Protein AF-A0A661VU88-F1 (afdb_monomer_lite)

Radius of gyration: 11.24 Å; chains: 1; bounding box: 30×21×27 Å

Sequence (66 aa):
MNIGLLWYDSSAKELAVKITMAARRYRERFGEEPNVCYVHPTALPDGDCQVNGIRVRTATRVLRHH

pLDDT: mean 86.53, std 8.18, range [54.12, 94.0]

Secondary structure (DSSP, 8-state):
----------S---HHHHHHHHHHHHHHHHSS--SEEEE-GGG-TT-SEEETTEEEEE-TTS-TT-

Structure (mmCIF, N/CA/C/O backbone):
data_AF-A0A661VU88-F1
#
_entry.id   AF-A0A661VU88-F1
#
loop_
_atom_site.group_PDB
_atom_site.id
_atom_site.type_symbol
_atom_site.label_atom_id
_atom_site.label_alt_id
_atom_site.label_comp_id
_atom_site.label_asym_id
_atom_site.label_entity_id
_atom_site.label_seq_id
_atom_site.pdbx_PDB_ins_code
_atom_site.Cartn_x
_atom_site.Cartn_y
_atom_site.Cartn_z
_atom_site.occupancy
_atom_site.B_iso_or_equiv
_atom_site.auth_seq_id
_atom_site.auth_comp_id
_atom_site.auth_asym_id
_atom_site.auth_atom_id
_atom_site.pdbx_PDB_model_num
ATOM 1 N N . MET A 1 1 ? -19.410 -1.804 6.089 1.00 55.50 1 MET A N 1
ATOM 2 C CA . MET A 1 1 ? -19.203 -0.449 5.534 1.00 55.50 1 MET A CA 1
ATOM 3 C C . MET A 1 1 ? -18.051 -0.538 4.545 1.00 55.50 1 MET A C 1
ATOM 5 O O . MET A 1 1 ? -17.057 -1.156 4.893 1.00 55.50 1 MET A O 1
ATOM 9 N N . ASN A 1 2 ? -18.184 -0.017 3.321 1.00 73.25 2 ASN A N 1
ATOM 10 C CA . ASN A 1 2 ? -17.098 -0.062 2.332 1.00 73.25 2 ASN A CA 1
ATOM 11 C C . ASN A 1 2 ? -16.296 1.239 2.415 1.00 73.25 2 ASN A C 1
ATOM 13 O O . ASN A 1 2 ? -16.637 2.222 1.762 1.00 73.25 2 ASN A O 1
ATOM 17 N N . ILE A 1 3 ? -15.270 1.244 3.264 1.00 84.00 3 ILE A N 1
ATOM 18 C CA . ILE A 1 3 ? -14.306 2.340 3.392 1.00 84.00 3 ILE A CA 1
ATOM 19 C C . ILE A 1 3 ? -13.046 2.014 2.592 1.00 84.00 3 ILE A C 1
ATOM 21 O O . ILE A 1 3 ? -12.600 0.872 2.536 1.00 84.00 3 ILE A O 1
ATOM 25 N N . GLY A 1 4 ? -12.493 3.024 1.929 1.00 86.75 4 GLY A N 1
ATOM 26 C CA . GLY A 1 4 ? -11.308 2.889 1.094 1.00 86.75 4 GLY A CA 1
ATOM 27 C C . GLY A 1 4 ? -10.468 4.156 1.142 1.00 86.75 4 GLY A C 1
ATOM 28 O O . GLY A 1 4 ? -10.996 5.263 1.259 1.00 86.75 4 GLY A O 1
ATOM 29 N N . LEU A 1 5 ? -9.151 3.988 1.049 1.00 87.81 5 LEU A N 1
ATOM 30 C CA . LEU A 1 5 ? -8.192 5.080 0.931 1.00 87.81 5 LEU A CA 1
ATOM 31 C C . LEU A 1 5 ? -7.530 5.007 -0.441 1.00 87.81 5 LEU A C 1
ATOM 33 O O . LEU A 1 5 ? -6.853 4.025 -0.737 1.00 87.81 5 LEU A O 1
ATOM 37 N N . LEU A 1 6 ? -7.679 6.058 -1.248 1.00 87.94 6 LEU A N 1
ATOM 38 C CA . LEU A 1 6 ? -6.761 6.281 -2.358 1.00 87.94 6 LEU A CA 1
ATOM 39 C C . LEU A 1 6 ? -5.470 6.869 -1.785 1.00 87.94 6 LEU A C 1
ATOM 41 O O . LEU A 1 6 ? -5.505 7.877 -1.073 1.00 87.94 6 LEU A O 1
ATOM 45 N N . TRP A 1 7 ? -4.350 6.211 -2.058 1.00 85.25 7 TRP A N 1
ATOM 46 C CA . TRP A 1 7 ? -3.045 6.621 -1.569 1.00 85.25 7 TRP A CA 1
ATOM 47 C C . TRP A 1 7 ? -2.020 6.588 -2.696 1.00 85.25 7 TRP A C 1
ATOM 49 O O . TRP A 1 7 ? -1.797 5.544 -3.305 1.00 85.25 7 TRP A O 1
ATOM 59 N N . TYR A 1 8 ? -1.387 7.738 -2.913 1.00 83.12 8 TYR A N 1
ATOM 60 C CA . TYR A 1 8 ? -0.301 7.912 -3.864 1.00 83.12 8 TYR 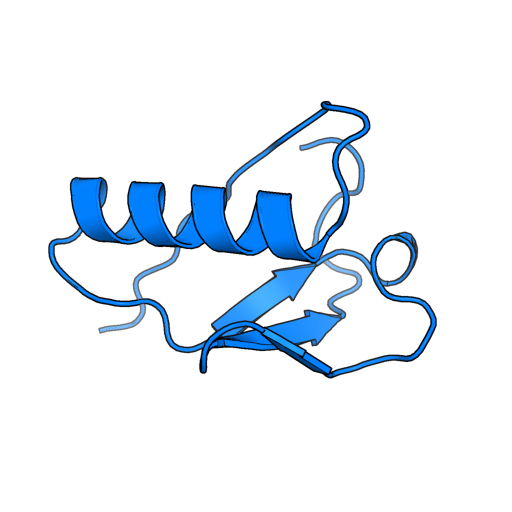A CA 1
ATOM 61 C C . TYR A 1 8 ? 1.051 7.880 -3.166 1.00 83.12 8 TYR A C 1
ATOM 63 O O . TYR A 1 8 ? 1.259 8.578 -2.169 1.00 83.12 8 TYR A O 1
ATOM 71 N N . ASP A 1 9 ? 1.994 7.138 -3.742 1.00 81.81 9 ASP A N 1
ATOM 72 C CA . ASP A 1 9 ? 3.400 7.178 -3.350 1.00 81.81 9 ASP A CA 1
ATOM 73 C C . ASP A 1 9 ? 4.310 7.112 -4.586 1.00 81.81 9 ASP A C 1
ATOM 75 O O . ASP A 1 9 ? 4.492 6.056 -5.209 1.00 81.81 9 ASP A O 1
ATOM 79 N N . SER A 1 10 ? 4.920 8.256 -4.906 1.00 82.62 10 SER A N 1
ATOM 80 C CA . SER A 1 10 ? 5.863 8.437 -6.013 1.00 82.62 10 SER A CA 1
ATOM 81 C C . SER A 1 10 ? 7.303 8.018 -5.690 1.00 82.62 10 SER A C 1
ATOM 83 O O . SER A 1 10 ? 8.195 8.227 -6.508 1.00 82.62 10 SER A O 1
ATOM 85 N N . SER A 1 11 ? 7.576 7.460 -4.507 1.00 84.56 11 SER A N 1
ATOM 86 C CA . SER A 1 11 ? 8.923 7.019 -4.135 1.00 84.56 11 SER A CA 1
ATOM 87 C C . SER A 1 11 ? 9.361 5.781 -4.924 1.00 84.56 11 SER A C 1
ATOM 89 O O . SER A 1 11 ? 8.543 4.956 -5.325 1.00 84.56 11 SER A O 1
ATOM 91 N N . ALA A 1 12 ? 10.669 5.597 -5.103 1.00 84.56 12 ALA A N 1
ATOM 92 C CA . ALA A 1 12 ? 11.248 4.409 -5.743 1.00 84.56 12 ALA A CA 1
ATOM 93 C C . ALA A 1 12 ? 11.332 3.185 -4.799 1.00 84.56 12 ALA A C 1
ATOM 95 O O . ALA A 1 12 ? 12.176 2.314 -4.978 1.00 84.56 12 ALA A O 1
ATOM 96 N N . LYS A 1 13 ? 10.493 3.134 -3.754 1.00 87.38 13 LYS A N 1
ATOM 97 C CA . LYS A 1 13 ? 10.478 2.039 -2.774 1.00 87.38 13 LYS A CA 1
ATOM 98 C C . LYS A 1 13 ? 9.864 0.773 -3.362 1.00 87.38 13 LYS A C 1
ATOM 100 O O . LYS A 1 13 ? 8.976 0.841 -4.213 1.00 87.38 13 LYS A O 1
ATOM 105 N N . GLU A 1 14 ? 10.274 -0.369 -2.823 1.00 87.81 14 GLU A N 1
ATOM 106 C CA . GLU A 1 14 ? 9.665 -1.660 -3.134 1.00 87.81 14 GLU A CA 1
ATOM 107 C C . GLU A 1 14 ? 8.169 -1.687 -2.793 1.00 87.81 14 GLU A C 1
ATOM 109 O O . GLU A 1 14 ? 7.712 -1.061 -1.829 1.00 87.81 14 GLU A O 1
ATOM 114 N N . LEU A 1 15 ? 7.401 -2.461 -3.566 1.00 86.19 15 LEU A N 1
ATOM 115 C CA . LEU A 1 15 ? 5.948 -2.552 -3.432 1.00 86.19 15 LEU A CA 1
ATOM 116 C C . LEU A 1 15 ? 5.516 -2.950 -2.012 1.00 86.19 15 LEU A C 1
ATOM 118 O O . LEU A 1 15 ? 4.586 -2.360 -1.467 1.00 86.19 15 LEU A O 1
ATOM 122 N N . ALA A 1 16 ? 6.217 -3.898 -1.384 1.00 88.75 16 ALA A N 1
ATOM 123 C CA . ALA A 1 16 ? 5.905 -4.353 -0.031 1.00 88.75 16 ALA A CA 1
ATOM 124 C C . ALA A 1 16 ? 6.036 -3.230 1.016 1.00 88.75 16 ALA A C 1
ATOM 126 O O . ALA A 1 16 ? 5.188 -3.086 1.905 1.00 88.75 16 ALA A O 1
ATOM 127 N N . VAL A 1 17 ? 7.060 -2.381 0.874 1.00 91.00 17 VAL A N 1
ATOM 128 C CA . VAL A 1 17 ? 7.264 -1.210 1.738 1.00 91.00 17 VAL A CA 1
ATOM 129 C C . VAL A 1 17 ? 6.139 -0.203 1.525 1.00 91.00 17 VAL A C 1
ATOM 131 O O . VAL A 1 17 ? 5.568 0.296 2.496 1.00 91.00 17 VAL A O 1
ATOM 134 N N . LYS A 1 18 ? 5.768 0.052 0.265 1.00 90.81 18 LYS A N 1
ATOM 135 C CA . LYS A 1 18 ? 4.652 0.943 -0.067 1.00 90.81 18 LYS A CA 1
ATOM 136 C C . LYS A 1 18 ? 3.341 0.450 0.541 1.00 90.81 18 LYS A C 1
ATOM 138 O O . LYS A 1 18 ? 2.684 1.207 1.243 1.00 90.81 18 LYS A O 1
ATOM 143 N N . ILE A 1 19 ? 2.989 -0.822 0.362 1.00 91.38 19 ILE A N 1
ATOM 144 C CA . ILE A 1 19 ? 1.758 -1.399 0.930 1.00 91.38 19 ILE A CA 1
ATOM 145 C C . ILE A 1 19 ? 1.735 -1.259 2.454 1.00 91.38 19 ILE A C 1
ATOM 147 O O . ILE A 1 19 ? 0.720 -0.860 3.019 1.00 91.38 19 ILE A O 1
ATOM 151 N N . THR A 1 20 ? 2.861 -1.515 3.121 1.00 92.19 20 THR A N 1
ATOM 152 C CA . THR A 1 20 ? 2.969 -1.364 4.580 1.00 92.19 20 THR A CA 1
ATOM 153 C C . THR A 1 20 ? 2.716 0.082 5.020 1.00 92.19 20 THR A C 1
ATOM 155 O O . THR A 1 20 ? 1.997 0.329 5.989 1.00 92.19 20 THR A O 1
ATOM 158 N N . MET A 1 21 ? 3.258 1.059 4.288 1.00 92.81 21 MET A N 1
ATOM 159 C CA . MET A 1 21 ? 3.005 2.479 4.545 1.00 92.81 21 MET A CA 1
ATOM 160 C C . MET A 1 21 ? 1.543 2.867 4.279 1.00 92.81 21 MET A C 1
ATOM 162 O O . MET A 1 21 ? 0.952 3.588 5.087 1.00 92.81 21 MET A O 1
ATOM 166 N N . ALA A 1 22 ? 0.947 2.358 3.196 1.00 92.00 22 ALA A N 1
ATOM 167 C CA . ALA A 1 22 ? -0.465 2.550 2.868 1.00 92.00 22 ALA A CA 1
ATOM 168 C C . ALA A 1 22 ? -1.367 2.049 4.000 1.00 92.00 22 ALA A C 1
ATOM 170 O O . ALA A 1 22 ? -2.275 2.754 4.440 1.00 92.00 22 ALA A O 1
ATOM 171 N N . ALA A 1 23 ? -1.081 0.844 4.497 1.00 92.94 23 ALA A N 1
ATOM 172 C CA . ALA A 1 23 ? -1.861 0.189 5.531 1.00 92.94 23 ALA A CA 1
ATOM 173 C C . ALA A 1 23 ? -1.796 0.931 6.861 1.00 92.94 23 ALA A C 1
ATOM 175 O O . ALA A 1 23 ? -2.824 1.188 7.487 1.00 92.94 23 ALA A O 1
ATOM 176 N N . ARG A 1 24 ? -0.596 1.379 7.240 1.00 93.44 24 ARG A N 1
ATOM 177 C CA . ARG A 1 24 ? -0.418 2.246 8.403 1.00 93.44 24 ARG A CA 1
ATOM 178 C C . ARG A 1 24 ? -1.268 3.513 8.285 1.00 93.44 24 ARG A C 1
ATOM 180 O O . ARG A 1 24 ? -1.960 3.864 9.235 1.00 93.44 24 ARG A O 1
ATOM 187 N N . ARG A 1 25 ? -1.252 4.174 7.125 1.00 92.69 25 ARG A N 1
ATOM 188 C CA . ARG A 1 25 ? -1.995 5.423 6.900 1.00 92.69 25 ARG A CA 1
ATOM 189 C C . ARG A 1 25 ? -3.511 5.211 6.863 1.00 92.69 25 ARG A C 1
ATOM 191 O O . ARG A 1 25 ? -4.260 6.067 7.324 1.00 92.69 25 ARG A O 1
ATOM 198 N N . TYR A 1 26 ? -3.964 4.069 6.348 1.00 93.62 26 TYR A N 1
ATOM 199 C CA . TYR A 1 26 ? -5.361 3.642 6.423 1.00 93.62 26 TYR A CA 1
ATOM 200 C C . TYR A 1 26 ? -5.802 3.479 7.883 1.00 93.62 26 TYR A C 1
ATOM 202 O O . TYR A 1 26 ? -6.798 4.078 8.288 1.00 93.62 26 TYR A O 1
ATOM 210 N N . ARG A 1 27 ? -5.012 2.766 8.696 1.00 93.19 27 ARG A N 1
ATOM 211 C CA . ARG A 1 27 ? -5.290 2.563 10.124 1.00 93.19 27 ARG A CA 1
ATOM 212 C C . ARG A 1 27 ? -5.278 3.864 10.919 1.00 93.19 27 ARG A C 1
ATOM 214 O O . ARG A 1 27 ? -6.160 4.078 11.737 1.00 93.19 27 ARG A O 1
ATOM 221 N N . GLU A 1 28 ? -4.330 4.760 10.657 1.00 93.75 28 GLU A N 1
ATOM 222 C CA . GLU A 1 28 ? -4.291 6.089 11.288 1.00 93.75 28 GLU A CA 1
ATOM 223 C C . GLU A 1 28 ? -5.542 6.925 10.961 1.00 93.75 28 GLU A C 1
ATOM 225 O O . GLU A 1 28 ? -5.986 7.712 11.793 1.00 93.75 28 GLU A O 1
ATOM 230 N N . ARG A 1 29 ? -6.131 6.751 9.769 1.00 92.88 29 ARG A N 1
ATOM 231 C CA . ARG A 1 29 ? -7.314 7.507 9.331 1.00 92.88 29 ARG A CA 1
ATOM 232 C C . ARG A 1 29 ? -8.640 6.905 9.799 1.00 92.88 29 ARG A C 1
ATOM 234 O O . ARG A 1 29 ? -9.563 7.661 10.084 1.00 92.88 29 ARG A O 1
ATOM 241 N N . PHE A 1 30 ? -8.756 5.580 9.807 1.00 92.62 30 PHE A N 1
ATOM 242 C CA . PHE A 1 30 ? -10.030 4.885 10.026 1.00 92.62 30 PHE A CA 1
ATOM 243 C C . PHE A 1 30 ? -10.074 4.043 11.305 1.00 92.62 30 PHE A C 1
ATOM 245 O O . PHE A 1 30 ? -11.148 3.600 11.688 1.00 92.62 30 PHE A O 1
ATOM 252 N N . GLY A 1 31 ? -8.938 3.810 11.965 1.00 92.69 31 GLY A N 1
ATOM 253 C CA . GLY A 1 31 ? -8.846 2.956 13.153 1.00 92.69 31 GLY A CA 1
ATOM 254 C C . GLY A 1 31 ? -8.924 1.452 12.867 1.00 92.69 31 GLY A C 1
ATOM 255 O O . GLY A 1 31 ? -8.832 0.661 13.800 1.00 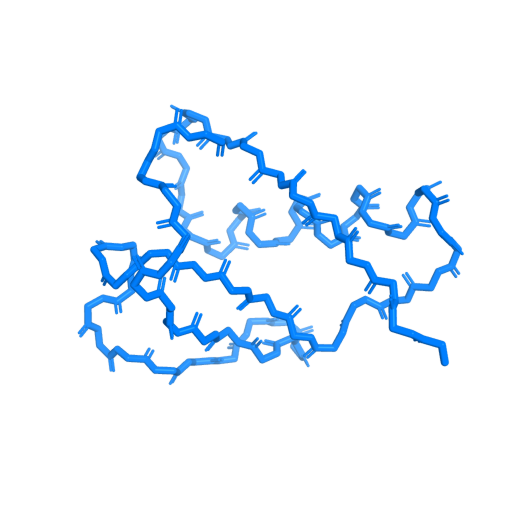92.69 31 GLY A O 1
ATOM 256 N N . GLU A 1 32 ? -9.054 1.047 11.601 1.00 89.88 32 GLU A N 1
ATOM 257 C CA . GLU A 1 32 ? -9.181 -0.353 11.179 1.00 89.88 32 GLU A CA 1
ATOM 258 C C . GLU A 1 32 ? -7.986 -0.808 10.327 1.00 89.88 32 GLU A C 1
ATOM 260 O O . GLU A 1 32 ? -7.326 0.001 9.674 1.00 89.88 32 GLU A O 1
ATOM 265 N N . GLU A 1 33 ? -7.712 -2.113 10.315 1.00 89.56 33 GLU A N 1
ATOM 266 C CA . GLU A 1 33 ? -6.731 -2.736 9.416 1.00 89.56 33 GLU A CA 1
ATOM 267 C C . GLU A 1 33 ? -7.346 -2.942 8.018 1.00 89.56 33 GLU A C 1
ATOM 269 O O . GLU A 1 33 ? -8.476 -3.430 7.910 1.00 89.56 33 GLU A O 1
ATOM 274 N N . PRO A 1 34 ? -6.638 -2.611 6.924 1.00 92.25 34 PRO A N 1
ATOM 275 C CA . PRO A 1 34 ? -7.120 -2.921 5.585 1.00 92.25 34 PRO A CA 1
ATOM 276 C C . PRO A 1 34 ? -7.003 -4.422 5.294 1.00 92.25 34 PRO A C 1
ATOM 278 O O . PRO A 1 34 ? -6.025 -5.072 5.651 1.00 92.25 34 PRO A O 1
ATOM 281 N N . ASN A 1 35 ? -7.968 -4.970 4.559 1.00 92.62 35 ASN A N 1
ATOM 282 C CA . ASN A 1 35 ? -7.959 -6.370 4.117 1.00 92.62 35 ASN A CA 1
ATOM 283 C C . ASN A 1 35 ? -7.510 -6.542 2.652 1.00 92.62 35 ASN A C 1
ATOM 285 O O . ASN A 1 35 ? -6.987 -7.597 2.282 1.00 92.62 35 ASN A O 1
ATOM 289 N N . VAL A 1 36 ? -7.692 -5.513 1.818 1.00 92.19 36 VAL A N 1
ATOM 290 C CA . VAL A 1 36 ? -7.354 -5.514 0.392 1.00 92.19 36 VAL A CA 1
ATOM 291 C C . VAL A 1 36 ? -6.684 -4.205 -0.021 1.00 92.19 36 VAL A C 1
ATOM 293 O O . VAL A 1 36 ? -7.097 -3.121 0.386 1.00 92.19 36 VAL A O 1
ATOM 296 N N . CYS A 1 37 ? -5.660 -4.302 -0.864 1.00 92.44 37 CYS A N 1
ATOM 297 C CA . CYS A 1 37 ? -4.989 -3.172 -1.494 1.00 92.44 37 CYS A CA 1
ATOM 298 C C . CYS A 1 37 ? -5.059 -3.334 -3.016 1.00 92.44 37 CYS A C 1
ATOM 300 O O . CYS A 1 37 ? -4.651 -4.364 -3.549 1.00 92.44 37 CYS A O 1
ATOM 302 N N . TYR A 1 38 ? -5.583 -2.327 -3.713 1.00 91.25 38 TYR A N 1
ATOM 303 C CA . TYR A 1 38 ? -5.646 -2.321 -5.172 1.00 91.25 38 TYR A CA 1
ATOM 304 C C . TYR A 1 38 ? -4.499 -1.498 -5.746 1.00 91.25 38 TYR A C 1
ATOM 306 O O . TYR A 1 38 ? -4.319 -0.340 -5.375 1.00 91.25 38 TYR A O 1
ATOM 314 N N . VAL A 1 39 ? -3.755 -2.082 -6.681 1.00 90.19 39 VAL A N 1
ATOM 315 C CA . VAL A 1 39 ? -2.630 -1.433 -7.365 1.00 90.19 39 VAL A CA 1
ATOM 316 C C . VAL A 1 39 ? -2.798 -1.528 -8.879 1.00 90.19 39 VAL A C 1
ATOM 318 O O . VAL A 1 39 ? -3.514 -2.392 -9.387 1.00 90.19 39 VAL A O 1
ATOM 321 N N . HIS A 1 40 ? -2.144 -0.645 -9.632 1.00 88.31 40 HIS A N 1
ATOM 322 C CA . HIS A 1 40 ? -2.126 -0.772 -11.089 1.00 88.31 40 HIS A CA 1
ATOM 323 C C . HIS A 1 40 ? -1.330 -2.034 -11.498 1.00 88.31 40 HIS A C 1
ATOM 325 O O . HIS A 1 40 ? -0.291 -2.296 -10.889 1.00 88.31 40 H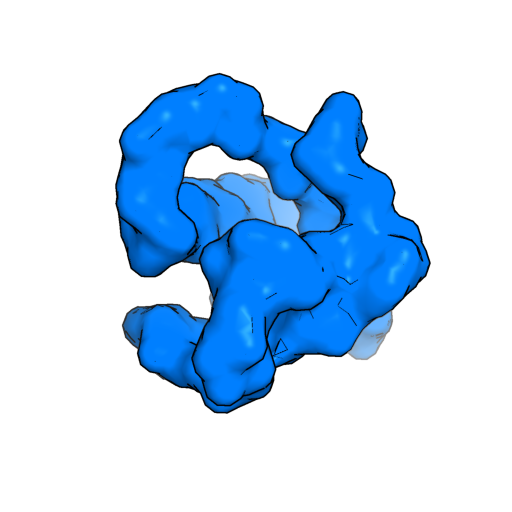IS A O 1
ATOM 331 N N . PRO A 1 41 ? -1.735 -2.788 -12.544 1.00 86.50 41 PRO A N 1
ATOM 332 C CA . PRO A 1 41 ? -1.042 -4.012 -12.971 1.00 86.50 41 PRO A CA 1
ATOM 333 C C . PRO A 1 41 ? 0.466 -3.862 -13.226 1.00 86.50 41 PRO A C 1
ATOM 335 O O . PRO A 1 41 ? 1.225 -4.796 -13.021 1.00 86.50 41 PRO A O 1
ATOM 338 N N . THR A 1 42 ? 0.939 -2.673 -13.614 1.00 85.38 42 THR A N 1
ATOM 339 C CA . THR A 1 42 ? 2.385 -2.423 -13.809 1.00 85.38 42 THR A CA 1
ATOM 340 C C . THR A 1 42 ? 3.194 -2.433 -12.517 1.00 85.38 42 THR A C 1
ATOM 342 O O . THR A 1 42 ? 4.410 -2.553 -12.578 1.00 85.38 42 THR A O 1
ATOM 345 N N . ALA A 1 43 ? 2.552 -2.242 -11.363 1.00 81.94 43 ALA A N 1
ATOM 346 C CA . ALA A 1 43 ? 3.216 -2.310 -10.066 1.00 81.94 43 ALA A CA 1
ATOM 347 C C . ALA A 1 43 ? 3.349 -3.754 -9.564 1.00 81.94 43 ALA A C 1
ATOM 349 O O . ALA A 1 43 ? 4.171 -4.010 -8.691 1.00 81.94 43 ALA A O 1
ATOM 350 N N . LEU A 1 44 ? 2.546 -4.676 -10.103 1.00 85.50 44 LEU A N 1
ATOM 351 C CA . LEU A 1 44 ? 2.504 -6.076 -9.702 1.00 85.50 44 LEU A CA 1
ATOM 352 C C . LEU A 1 44 ? 2.276 -6.962 -10.945 1.00 85.50 44 LEU A C 1
ATOM 354 O O . LEU A 1 44 ? 1.154 -7.416 -11.184 1.00 85.50 44 LEU A O 1
ATOM 358 N N . PRO A 1 45 ? 3.320 -7.157 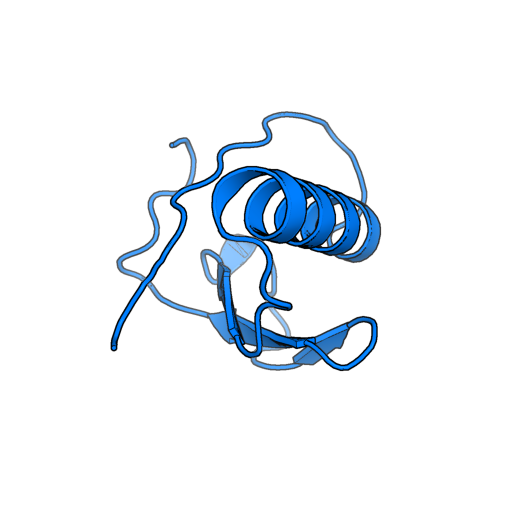-11.772 1.00 79.12 45 PRO A N 1
ATOM 359 C CA . PRO A 1 45 ? 3.202 -7.868 -13.046 1.00 79.12 45 PRO A CA 1
ATOM 360 C C . PRO A 1 45 ? 2.873 -9.356 -12.875 1.00 79.12 45 PRO A C 1
ATOM 362 O O . PRO A 1 45 ? 2.211 -9.926 -13.738 1.00 79.12 45 PRO A O 1
ATOM 365 N N . ASP A 1 46 ? 3.255 -9.952 -11.744 1.00 82.06 46 ASP A N 1
ATOM 366 C CA . ASP A 1 46 ? 2.990 -11.361 -11.423 1.00 82.06 46 ASP A CA 1
ATOM 367 C C . ASP A 1 46 ? 1.537 -11.627 -10.970 1.00 82.06 46 ASP A C 1
ATOM 369 O O . ASP A 1 46 ? 1.154 -12.772 -10.733 1.00 82.06 46 ASP A O 1
ATOM 373 N N . GLY A 1 47 ? 0.702 -10.583 -10.880 1.00 83.19 47 GLY A N 1
ATOM 374 C CA . GLY A 1 47 ? -0.703 -10.688 -10.481 1.00 83.19 47 GLY A CA 1
ATOM 375 C C . GLY A 1 47 ? -0.918 -10.707 -8.965 1.00 83.19 47 GLY A C 1
ATOM 376 O O . GLY A 1 47 ? -0.054 -10.308 -8.195 1.00 83.19 47 GLY A O 1
ATOM 377 N N . ASP A 1 48 ? -2.115 -11.101 -8.526 1.00 88.38 48 ASP A N 1
ATOM 378 C CA . ASP A 1 48 ? -2.542 -10.980 -7.125 1.00 88.38 48 ASP A CA 1
ATOM 379 C C . ASP A 1 48 ? -1.557 -11.656 -6.146 1.00 88.38 48 ASP A C 1
ATOM 381 O O . ASP A 1 48 ? -1.197 -12.822 -6.304 1.00 88.38 48 ASP A O 1
ATOM 385 N N . CYS A 1 49 ? -1.166 -10.942 -5.088 1.00 91.50 49 CYS A N 1
ATOM 386 C CA . CYS A 1 49 ? -0.237 -11.439 -4.071 1.00 91.50 49 CYS A CA 1
ATOM 387 C C . CYS A 1 49 ? -0.714 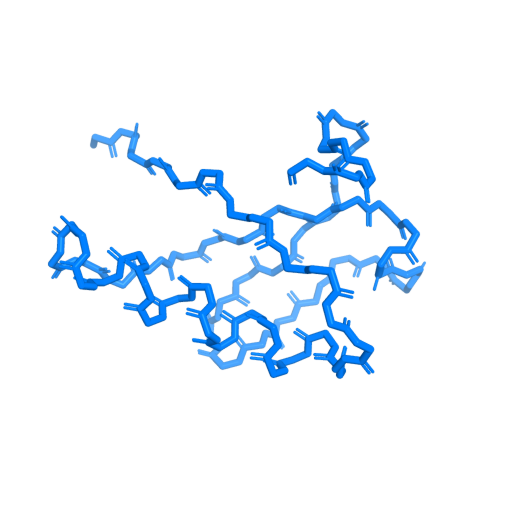-11.096 -2.651 1.00 91.50 49 CYS A C 1
ATOM 389 O O . CYS A 1 49 ? -1.767 -10.483 -2.457 1.00 91.50 49 CYS A O 1
ATOM 391 N N . GLN A 1 50 ? 0.039 -11.515 -1.632 1.00 90.50 50 GLN A N 1
ATOM 392 C CA . GLN A 1 50 ? -0.257 -11.196 -0.237 1.00 90.50 50 GLN A CA 1
ATOM 393 C C . GLN A 1 50 ? 0.970 -10.580 0.429 1.00 90.50 50 GLN A C 1
ATOM 395 O O . GLN A 1 50 ? 2.055 -11.154 0.397 1.00 90.50 50 GLN A O 1
ATOM 400 N N . VAL A 1 51 ? 0.785 -9.419 1.056 1.00 89.19 51 VAL A N 1
ATOM 401 C CA . VAL A 1 51 ? 1.843 -8.694 1.768 1.00 89.19 51 VAL A CA 1
ATOM 402 C C . VAL A 1 51 ? 1.361 -8.429 3.185 1.00 89.19 51 VAL A C 1
ATOM 404 O O . VAL A 1 51 ? 0.351 -7.760 3.372 1.00 89.19 51 VAL A O 1
ATOM 407 N N . ASN A 1 52 ? 2.065 -8.962 4.187 1.00 86.19 52 ASN A N 1
ATOM 408 C CA . ASN A 1 52 ? 1.748 -8.767 5.609 1.00 86.19 52 ASN A CA 1
ATOM 409 C C . ASN A 1 52 ? 0.278 -9.069 5.976 1.00 86.19 52 ASN A C 1
ATOM 411 O O . ASN A 1 52 ? -0.318 -8.378 6.792 1.00 86.19 52 ASN A O 1
ATOM 415 N N . GLY A 1 53 ? -0.328 -10.082 5.344 1.00 88.06 53 GLY A N 1
ATOM 416 C CA . GLY A 1 53 ? -1.737 -10.443 5.568 1.00 88.06 53 GLY A CA 1
ATOM 417 C C . GLY A 1 53 ? -2.758 -9.633 4.758 1.00 88.06 53 GLY A C 1
ATOM 418 O O . GLY A 1 53 ? -3.935 -9.979 4.757 1.00 88.06 53 GLY A O 1
ATOM 419 N N . ILE A 1 54 ? -2.320 -8.613 4.016 1.00 92.69 54 ILE A N 1
ATOM 420 C CA . ILE A 1 54 ? -3.164 -7.794 3.140 1.00 92.69 54 ILE A CA 1
ATOM 421 C C . ILE A 1 54 ? -3.171 -8.409 1.745 1.00 92.69 54 ILE A C 1
ATOM 423 O O . ILE A 1 54 ? -2.112 -8.677 1.166 1.00 92.69 54 ILE A O 1
ATOM 427 N N . ARG A 1 55 ? -4.363 -8.607 1.176 1.00 94.00 55 ARG A N 1
ATOM 428 C CA . ARG A 1 55 ? -4.501 -9.120 -0.187 1.00 94.00 55 ARG A CA 1
ATOM 429 C C . ARG A 1 55 ? -4.257 -8.005 -1.192 1.00 94.00 55 ARG A C 1
ATOM 431 O O . ARG A 1 55 ? -4.992 -7.024 -1.226 1.00 94.00 55 ARG A O 1
ATOM 438 N N . VAL A 1 56 ? -3.243 -8.152 -2.026 1.00 93.31 56 VAL A N 1
ATOM 439 C CA . VAL A 1 56 ? -2.899 -7.172 -3.052 1.00 93.31 56 VAL A CA 1
ATOM 440 C C . VAL A 1 56 ? -3.488 -7.643 -4.365 1.00 93.31 56 VAL A C 1
ATOM 442 O O . VAL A 1 56 ? -3.218 -8.760 -4.802 1.00 93.31 56 VAL A O 1
ATOM 445 N N . ARG A 1 57 ? -4.314 -6.802 -4.981 1.00 92.75 57 ARG A N 1
ATOM 446 C CA . ARG A 1 57 ? -4.960 -7.107 -6.254 1.00 92.75 57 ARG A CA 1
ATOM 447 C C . ARG A 1 57 ? -4.623 -6.071 -7.296 1.00 92.75 57 ARG A C 1
ATOM 449 O O . ARG A 1 57 ? -4.504 -4.881 -6.997 1.00 92.75 57 ARG A O 1
ATOM 456 N N . THR A 1 58 ? -4.529 -6.517 -8.537 1.00 90.56 58 THR A N 1
ATOM 457 C CA . THR A 1 58 ? -4.382 -5.586 -9.652 1.00 90.56 58 THR A CA 1
ATOM 458 C C . THR A 1 58 ? -5.746 -5.059 -10.094 1.00 90.56 58 THR A C 1
ATOM 460 O O . THR A 1 58 ? -6.733 -5.790 -10.167 1.00 90.56 58 THR A O 1
ATOM 463 N N . ALA A 1 59 ? -5.827 -3.761 -10.371 1.00 88.06 59 ALA A N 1
ATOM 464 C CA . ALA A 1 59 ? -7.022 -3.135 -10.916 1.00 88.06 59 ALA A CA 1
ATOM 465 C C . ALA A 1 59 ? -6.625 -2.070 -11.938 1.00 88.06 59 ALA A C 1
ATOM 467 O O . ALA A 1 59 ? -5.971 -1.082 -11.618 1.00 88.06 59 ALA A O 1
ATOM 468 N N . THR A 1 60 ? -7.068 -2.242 -13.183 1.0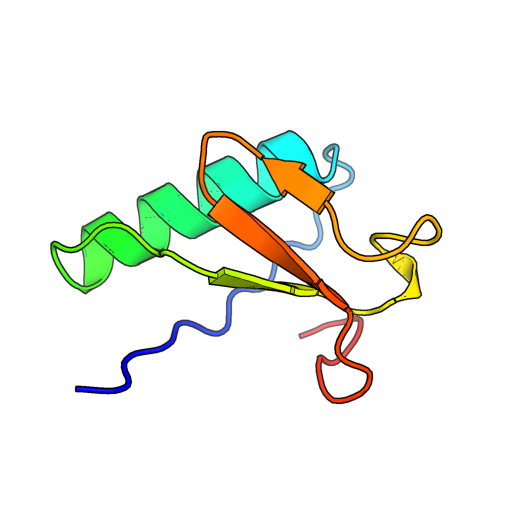0 82.00 60 THR A N 1
ATOM 469 C CA . THR A 1 60 ? -6.784 -1.314 -14.296 1.00 82.00 60 THR A CA 1
ATOM 470 C C . THR A 1 60 ? -7.390 0.074 -14.097 1.00 82.00 60 THR A C 1
ATOM 472 O O . THR A 1 60 ? -6.950 1.034 -14.720 1.00 82.00 60 THR A O 1
ATOM 475 N N . ARG A 1 61 ? -8.384 0.198 -13.208 1.00 82.25 61 ARG A N 1
ATOM 476 C CA . ARG A 1 61 ? -9.000 1.478 -12.827 1.00 82.25 61 ARG A CA 1
ATOM 477 C C . ARG A 1 61 ? -8.152 2.284 -11.836 1.00 82.25 61 ARG A C 1
ATOM 479 O O . ARG A 1 61 ? -8.475 3.442 -11.595 1.00 82.25 61 ARG A O 1
ATOM 486 N N . VAL A 1 62 ? -7.096 1.698 -11.264 1.00 81.88 62 VAL A N 1
ATOM 487 C CA . VAL A 1 62 ? -6.140 2.418 -10.412 1.00 81.88 62 VAL A CA 1
ATOM 488 C C . VAL A 1 62 ? -5.184 3.187 -11.312 1.00 81.88 62 VAL A C 1
ATOM 490 O O . VAL A 1 62 ? -4.452 2.601 -12.102 1.00 81.88 62 VAL A O 1
ATOM 493 N N . LEU A 1 63 ? -5.201 4.511 -11.217 1.00 76.50 63 LEU A N 1
ATOM 494 C CA . LEU A 1 63 ? -4.361 5.376 -12.038 1.00 76.50 63 LEU A CA 1
ATOM 495 C C . LEU A 1 63 ? -2.881 5.231 -11.639 1.00 76.50 63 LEU A C 1
ATOM 497 O O . LEU A 1 63 ? -2.545 5.160 -10.463 1.00 76.50 63 LEU A O 1
ATOM 501 N N . ARG A 1 64 ? -1.979 5.204 -12.628 1.00 65.31 64 ARG A N 1
ATOM 502 C CA . ARG A 1 64 ? -0.532 4.973 -12.424 1.00 65.31 64 ARG A CA 1
ATOM 503 C C . ARG A 1 64 ? 0.206 6.087 -11.669 1.00 65.31 64 ARG A C 1
ATOM 505 O O . ARG A 1 64 ? 1.315 5.851 -11.199 1.00 65.31 64 ARG A O 1
ATOM 512 N N . HIS A 1 65 ? -0.374 7.281 -11.586 1.00 65.75 65 HIS A N 1
ATOM 513 C CA . HIS A 1 65 ? 0.311 8.508 -11.160 1.00 65.75 65 HIS A CA 1
ATOM 514 C C . HIS A 1 65 ? -0.516 9.346 -10.168 1.00 65.75 65 HIS A C 1
ATOM 516 O O . HIS A 1 65 ? -0.420 10.570 -10.188 1.00 65.75 65 HIS A O 1
ATOM 522 N N . HIS A 1 66 ? -1.370 8.706 -9.365 1.00 54.12 66 HIS A N 1
ATOM 523 C CA . HIS A 1 66 ? -2.409 9.382 -8.582 1.00 54.12 66 HIS A CA 1
ATOM 524 C C . HIS A 1 66 ? -2.567 8.888 -7.160 1.00 54.12 66 HIS A C 1
ATOM 526 O O . HIS A 1 66 ? -2.226 7.715 -6.885 1.00 54.12 66 HIS A O 1
#

Foldseek 3Di:
DDDDDDDDDPDPDQPLVVVVVVQVVVCVVPVDGAQEDEDACVNPVVAWDDHPNHTYGYDNPRDPGD